Protein AF-A0A534SP54-F1 (afdb_monomer_lite)

Structure (mmCIF, N/CA/C/O backbone):
data_AF-A0A534SP54-F1
#
_entry.id   AF-A0A534SP54-F1
#
loop_
_atom_site.group_PDB
_atom_site.id
_atom_site.type_symbol
_atom_site.label_atom_id
_atom_site.label_alt_id
_atom_site.label_comp_id
_atom_site.label_asym_id
_atom_site.label_entity_id
_atom_site.label_seq_id
_atom_site.pdbx_PDB_ins_code
_atom_site.Cartn_x
_atom_site.Cartn_y
_atom_site.Cartn_z
_atom_site.occupancy
_atom_site.B_iso_or_equiv
_atom_site.auth_seq_id
_atom_site.auth_comp_id
_atom_site.auth_asym_id
_atom_site.auth_atom_id
_atom_site.pdbx_PDB_model_num
ATOM 1 N N . MET A 1 1 ? -19.232 12.982 3.681 1.00 62.34 1 MET A N 1
ATOM 2 C CA . MET A 1 1 ? -17.830 13.435 3.862 1.00 62.34 1 MET A CA 1
ATOM 3 C C . MET A 1 1 ? -16.837 12.289 3.754 1.00 62.34 1 MET A C 1
ATOM 5 O O . MET A 1 1 ? -15.851 12.483 3.060 1.00 62.34 1 MET A O 1
ATOM 9 N N . ARG A 1 2 ? -17.121 11.121 4.355 1.00 72.88 2 ARG A N 1
ATOM 10 C CA . ARG A 1 2 ? -16.328 9.881 4.264 1.00 72.88 2 ARG A CA 1
ATOM 11 C C . ARG A 1 2 ? -15.699 9.617 2.890 1.00 72.88 2 ARG A C 1
ATOM 13 O O . ARG A 1 2 ? -14.483 9.583 2.788 1.00 72.88 2 ARG A O 1
ATOM 20 N N . GLU A 1 3 ? -16.500 9.570 1.827 1.00 82.56 3 GLU A N 1
ATOM 21 C CA . GLU A 1 3 ? -16.033 9.290 0.452 1.00 82.56 3 GLU A CA 1
ATOM 22 C C . GLU A 1 3 ? -14.979 10.270 -0.099 1.00 82.56 3 GLU A C 1
ATOM 24 O O . GLU A 1 3 ? -14.291 9.952 -1.061 1.00 82.56 3 GLU A O 1
ATOM 29 N N . ARG 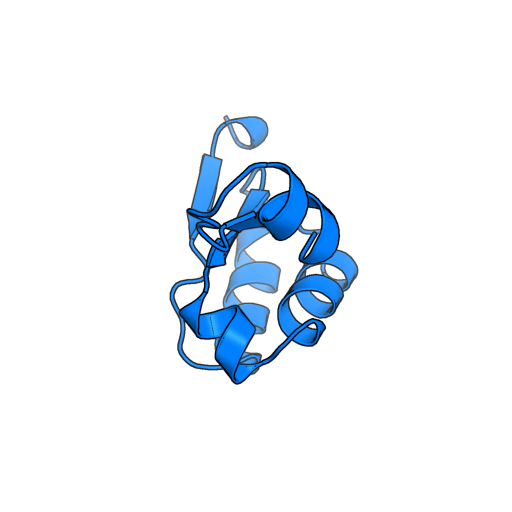A 1 4 ? -14.835 11.467 0.486 1.00 90.94 4 ARG A N 1
ATOM 30 C CA . ARG A 1 4 ? -13.871 12.483 0.031 1.00 90.94 4 ARG A CA 1
ATOM 31 C C . ARG A 1 4 ? -12.547 12.448 0.794 1.00 90.94 4 ARG A C 1
ATOM 33 O O . ARG A 1 4 ? -11.650 13.217 0.457 1.00 90.94 4 ARG A O 1
ATOM 40 N N . LEU A 1 5 ? -12.431 11.615 1.829 1.00 95.12 5 LEU A N 1
ATOM 41 C CA . LEU A 1 5 ? -11.237 11.530 2.662 1.00 95.12 5 LEU A CA 1
ATOM 42 C C . LEU A 1 5 ? -10.389 10.321 2.265 1.00 95.12 5 LEU A C 1
ATOM 44 O O . LEU A 1 5 ? -10.840 9.179 2.353 1.00 95.12 5 LEU A O 1
ATOM 48 N N . ILE A 1 6 ? -9.145 10.593 1.875 1.00 97.25 6 ILE A N 1
ATOM 49 C CA . ILE A 1 6 ? -8.120 9.581 1.622 1.00 97.25 6 ILE A CA 1
ATOM 50 C C . ILE A 1 6 ? -7.084 9.674 2.739 1.00 97.25 6 ILE A C 1
ATOM 52 O O . ILE A 1 6 ? -6.494 10.736 2.941 1.00 97.25 6 ILE A O 1
ATOM 56 N N . VAL A 1 7 ? -6.845 8.572 3.449 1.00 97.62 7 VAL A N 1
ATOM 57 C CA . VAL A 1 7 ? -5.834 8.508 4.514 1.00 97.62 7 VAL A CA 1
ATOM 58 C C . VAL A 1 7 ? -4.562 7.850 4.005 1.00 97.62 7 VAL A C 1
ATOM 60 O O . VAL A 1 7 ? -4.588 6.765 3.437 1.00 97.62 7 VAL A O 1
ATOM 63 N N . ALA A 1 8 ? -3.426 8.498 4.227 1.00 97.69 8 ALA A N 1
ATOM 64 C CA . ALA A 1 8 ? -2.118 7.940 3.926 1.00 97.69 8 ALA A CA 1
ATOM 65 C C . ALA A 1 8 ? -1.697 6.899 4.972 1.00 97.69 8 ALA A C 1
ATOM 67 O O . ALA A 1 8 ? -1.599 7.225 6.152 1.00 97.69 8 ALA A O 1
ATOM 68 N N . LEU A 1 9 ? -1.398 5.669 4.543 1.00 97.75 9 LEU A N 1
ATOM 69 C CA . LEU A 1 9 ? -0.756 4.653 5.385 1.00 97.75 9 LEU A CA 1
ATOM 70 C C . LEU A 1 9 ? 0.765 4.865 5.388 1.00 97.75 9 LEU A C 1
ATOM 72 O O . LEU A 1 9 ? 1.528 4.041 4.884 1.00 97.75 9 LEU A O 1
ATOM 76 N N . ASP A 1 10 ? 1.196 6.008 5.916 1.00 94.50 10 ASP A N 1
ATOM 77 C CA . ASP A 1 10 ? 2.609 6.380 6.026 1.00 94.50 10 ASP A CA 1
ATOM 78 C C . ASP A 1 10 ? 3.204 5.771 7.312 1.00 94.50 10 ASP A C 1
ATOM 80 O O . ASP A 1 10 ? 3.464 6.455 8.299 1.00 94.50 10 ASP A O 1
ATOM 84 N N . VAL A 1 11 ? 3.349 4.443 7.304 1.00 95.44 11 VAL A N 1
ATOM 85 C CA . VAL A 1 11 ? 3.877 3.624 8.407 1.00 95.44 11 VAL A CA 1
ATOM 86 C C . VAL A 1 11 ? 4.939 2.647 7.905 1.00 95.44 11 VAL A C 1
ATOM 88 O O . VAL A 1 11 ? 5.004 2.338 6.713 1.00 95.44 11 VAL A O 1
ATOM 91 N N . ASP A 1 12 ? 5.763 2.143 8.822 1.00 90.75 12 ASP A N 1
ATOM 92 C CA . ASP A 1 12 ? 6.966 1.382 8.472 1.00 90.75 12 ASP A CA 1
ATOM 93 C C . ASP A 1 12 ? 6.708 -0.109 8.244 1.00 90.75 12 ASP A C 1
ATOM 95 O O . ASP A 1 12 ? 7.516 -0.780 7.606 1.00 90.75 12 ASP A O 1
ATOM 99 N N . ASN A 1 13 ? 5.601 -0.649 8.762 1.00 93.56 13 ASN A N 1
ATOM 100 C CA . ASN A 1 13 ? 5.314 -2.078 8.687 1.00 93.56 13 ASN A CA 1
ATOM 101 C C . ASN A 1 13 ? 3.820 -2.403 8.554 1.00 93.56 13 ASN A C 1
ATOM 103 O O . ASN A 1 13 ? 2.935 -1.561 8.724 1.00 93.56 13 ASN A O 1
ATOM 107 N N . LEU A 1 14 ? 3.559 -3.674 8.246 1.00 96.38 14 LEU A N 1
ATOM 108 C CA . LEU A 1 14 ? 2.225 -4.191 7.966 1.00 96.38 14 LEU A CA 1
ATOM 109 C C . LEU A 1 14 ? 1.296 -4.188 9.192 1.00 96.38 14 LEU A C 1
ATOM 111 O O . LEU A 1 14 ? 0.103 -3.943 9.032 1.00 96.38 14 LEU A O 1
ATOM 115 N N . GLU A 1 15 ? 1.813 -4.415 10.403 1.00 97.31 15 GLU A N 1
ATOM 116 C CA . GLU A 1 15 ? 0.982 -4.424 11.619 1.00 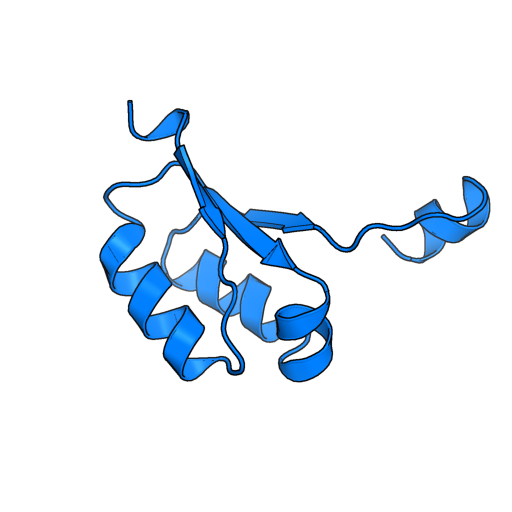97.31 15 GLU A CA 1
ATOM 117 C C . GLU A 1 15 ? 0.471 -3.019 11.960 1.00 97.31 15 GLU A C 1
ATOM 119 O O . GLU A 1 15 ? -0.715 -2.847 12.233 1.00 97.31 15 GLU A O 1
ATOM 124 N N . GLN A 1 16 ? 1.309 -1.987 11.833 1.00 97.25 16 GLN A N 1
ATOM 125 C CA . GLN A 1 16 ? 0.857 -0.600 11.996 1.00 97.25 16 GLN A CA 1
ATOM 126 C C . GLN A 1 16 ? -0.198 -0.220 10.948 1.00 97.25 16 GLN A C 1
ATOM 128 O O . GLN A 1 16 ? -1.193 0.431 11.269 1.00 97.25 16 GLN A O 1
ATOM 133 N N . ALA A 1 17 ? -0.005 -0.648 9.694 1.00 97.88 17 ALA A N 1
ATOM 134 C CA . ALA A 1 17 ? -0.970 -0.394 8.628 1.00 97.88 17 ALA A CA 1
ATOM 135 C C . ALA A 1 17 ? -2.316 -1.062 8.937 1.00 97.88 17 ALA A C 1
ATOM 137 O O . ALA A 1 17 ? -3.366 -0.440 8.802 1.00 97.88 17 ALA A O 1
ATOM 138 N N . LYS A 1 18 ? -2.284 -2.303 9.421 1.00 98.25 18 LYS A N 1
ATOM 139 C CA . LYS A 1 18 ? -3.463 -3.069 9.825 1.00 98.25 18 LYS A CA 1
ATOM 140 C C . LYS A 1 18 ? -4.256 -2.410 10.936 1.00 98.25 18 LYS A C 1
ATOM 142 O O . LYS A 1 18 ? -5.481 -2.336 10.828 1.00 98.25 18 LYS A O 1
ATOM 147 N N . ASP A 1 19 ? -3.588 -1.911 11.969 1.00 98.06 19 ASP A N 1
ATOM 148 C CA . ASP A 1 19 ? -4.272 -1.218 13.057 1.00 98.06 19 ASP A CA 1
ATOM 149 C C . ASP A 1 19 ? -4.969 0.057 12.570 1.00 98.06 19 ASP A C 1
ATOM 151 O O . ASP A 1 19 ? -6.131 0.288 12.914 1.00 98.06 19 ASP A O 1
ATOM 155 N N . LEU A 1 20 ? -4.312 0.834 11.703 1.00 98.00 20 LEU A N 1
ATOM 156 C CA . LEU A 1 20 ? -4.901 2.035 11.107 1.00 98.00 20 LEU A CA 1
ATOM 157 C C . LEU A 1 20 ? -6.085 1.718 10.196 1.00 98.00 20 LEU A C 1
ATOM 159 O O . LEU A 1 20 ? -7.124 2.368 10.306 1.00 98.00 20 LEU A O 1
ATOM 163 N N . VAL A 1 21 ? -5.958 0.721 9.316 1.00 98.06 21 VAL A N 1
ATOM 164 C CA . VAL A 1 21 ? -7.048 0.343 8.408 1.00 98.06 21 VAL A CA 1
ATOM 165 C C . VAL A 1 21 ? -8.251 -0.138 9.204 1.00 98.06 21 VAL A C 1
ATOM 167 O O . VAL A 1 21 ? -9.358 0.346 8.983 1.00 98.06 21 VAL A O 1
ATOM 170 N N . ARG A 1 22 ? -8.046 -1.028 10.180 1.00 97.94 22 ARG A N 1
ATOM 171 C CA . ARG A 1 22 ? -9.134 -1.538 11.021 1.00 97.94 22 ARG A CA 1
ATOM 172 C C . ARG A 1 22 ? -9.860 -0.416 11.764 1.00 97.94 22 ARG A C 1
ATOM 174 O O . ARG A 1 22 ? -11.077 -0.476 11.908 1.00 97.94 22 ARG A O 1
ATOM 181 N N . LEU A 1 23 ? -9.120 0.586 12.237 1.00 97.50 23 LEU A N 1
ATOM 182 C CA . LEU A 1 23 ? -9.687 1.722 12.956 1.00 97.50 23 LEU A CA 1
ATOM 183 C C . LEU A 1 23 ? -10.460 2.674 12.033 1.00 97.50 23 LEU A C 1
ATOM 185 O O . LEU A 1 23 ? -11.517 3.168 12.414 1.00 97.50 23 LEU A O 1
ATOM 189 N N . LEU A 1 24 ? -9.928 2.956 10.843 1.00 97.06 24 LEU A N 1
ATOM 190 C CA . LEU A 1 24 ? -10.384 4.073 10.013 1.00 97.06 24 LEU A CA 1
ATOM 191 C C . LEU A 1 24 ? -11.256 3.655 8.826 1.00 97.06 24 LEU A C 1
ATOM 193 O O . LEU A 1 24 ? -11.931 4.513 8.260 1.00 97.06 24 LEU A O 1
ATOM 197 N N . ALA A 1 25 ? -11.289 2.373 8.447 1.00 96.12 25 ALA A N 1
ATOM 198 C CA . ALA A 1 25 ? -12.087 1.896 7.315 1.00 96.12 25 ALA A CA 1
ATOM 199 C C . ALA A 1 25 ? -13.569 2.322 7.379 1.00 96.12 25 ALA A C 1
ATOM 201 O O . ALA A 1 25 ? -14.100 2.703 6.333 1.00 96.12 25 ALA A O 1
ATOM 202 N N . PRO A 1 26 ? -14.242 2.360 8.553 1.00 94.94 26 PRO A N 1
ATOM 203 C CA . PRO A 1 26 ? -15.620 2.851 8.666 1.00 94.94 26 PRO A CA 1
ATOM 204 C C . PRO A 1 26 ? -15.799 4.363 8.452 1.00 94.94 26 PRO A C 1
ATOM 20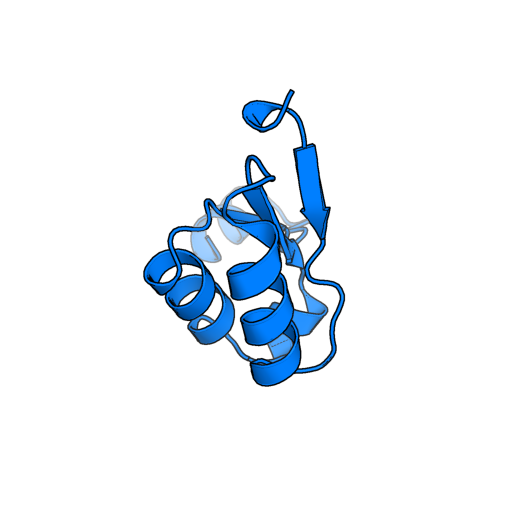6 O O . PRO A 1 26 ? -16.926 4.810 8.251 1.00 94.94 26 PRO A O 1
ATOM 209 N N . GLU A 1 27 ? -14.718 5.145 8.466 1.00 94.88 27 GLU A N 1
ATOM 210 C CA . GLU A 1 27 ? -14.751 6.614 8.514 1.00 94.88 27 GLU A CA 1
ATOM 211 C C . GLU A 1 27 ? -14.176 7.284 7.260 1.00 94.88 27 GLU A C 1
ATOM 213 O O . GLU A 1 27 ? -14.473 8.449 6.977 1.00 94.88 27 GLU A O 1
ATOM 218 N N . VAL A 1 28 ? -13.374 6.556 6.477 1.00 96.75 28 VAL A N 1
ATOM 219 C CA . VAL A 1 28 ? -12.654 7.095 5.313 1.00 96.75 28 VAL A CA 1
ATOM 220 C C . VAL A 1 28 ? -13.148 6.488 4.007 1.00 96.75 28 VAL A C 1
ATOM 222 O O . VAL A 1 28 ? -13.803 5.444 3.991 1.00 96.75 28 VAL A O 1
ATOM 225 N N . GLY A 1 29 ? -12.876 7.192 2.913 1.00 96.25 29 GLY A N 1
ATOM 226 C CA . GLY A 1 29 ? -13.222 6.762 1.568 1.00 96.25 29 GLY A CA 1
ATOM 227 C C . GLY A 1 29 ? -12.196 5.787 1.021 1.00 96.25 29 GLY A C 1
ATOM 228 O O . GLY A 1 29 ? -12.588 4.777 0.464 1.00 96.25 29 GLY A O 1
ATOM 229 N N . MET A 1 30 ? -10.899 6.074 1.191 1.00 97.56 30 MET A N 1
ATOM 230 C CA . MET A 1 30 ? -9.804 5.233 0.693 1.00 97.56 30 MET A CA 1
ATOM 231 C C . MET A 1 30 ? -8.548 5.348 1.564 1.00 97.56 30 MET A C 1
ATOM 233 O O . MET A 1 30 ? -8.348 6.333 2.279 1.00 97.56 30 MET A O 1
ATOM 237 N N . PHE A 1 31 ? -7.646 4.384 1.415 1.00 98.38 31 PHE A N 1
ATOM 238 C CA . PHE A 1 31 ? -6.295 4.415 1.956 1.00 98.38 31 PHE A CA 1
ATOM 239 C C . PHE A 1 31 ? -5.260 4.551 0.842 1.00 98.38 31 PHE A C 1
ATOM 241 O O . PHE A 1 31 ? -5.260 3.790 -0.124 1.00 98.38 31 PHE A O 1
ATOM 248 N N . LYS A 1 32 ? -4.332 5.495 0.992 1.00 98.38 32 LYS A N 1
ATOM 249 C CA . LYS A 1 32 ? -3.161 5.623 0.126 1.00 98.38 32 LYS A CA 1
ATOM 250 C C . LYS A 1 32 ? -2.043 4.721 0.638 1.00 98.38 32 LYS A C 1
ATOM 252 O O . LYS A 1 32 ? -1.486 4.984 1.705 1.00 98.38 32 LYS A O 1
ATOM 257 N N . ILE A 1 33 ? -1.640 3.744 -0.169 1.00 98.25 33 ILE A N 1
ATOM 258 C CA . ILE A 1 33 ? -0.435 2.937 0.058 1.00 98.25 33 ILE A CA 1
ATOM 259 C C . ILE A 1 33 ? 0.692 3.526 -0.790 1.00 98.25 33 ILE A C 1
ATOM 261 O O . ILE A 1 33 ? 0.619 3.528 -2.017 1.00 98.25 33 ILE A O 1
ATOM 265 N N . GLY A 1 34 ? 1.723 4.059 -0.135 1.00 97.06 34 GLY A N 1
ATOM 266 C CA . GLY A 1 34 ? 2.877 4.656 -0.808 1.00 97.06 34 GLY A CA 1
ATOM 267 C C . GLY A 1 34 ? 4.017 3.670 -1.073 1.00 97.06 34 GLY A C 1
ATOM 268 O O . GLY A 1 34 ? 4.064 2.578 -0.505 1.00 97.06 34 GLY A O 1
ATOM 269 N N . LYS A 1 35 ? 4.996 4.107 -1.881 1.00 94.94 35 LYS A N 1
ATOM 270 C CA . LYS A 1 35 ? 6.231 3.357 -2.190 1.00 94.94 35 LYS A CA 1
ATOM 271 C C . LYS A 1 35 ? 6.921 2.749 -0.969 1.00 94.94 35 LYS A C 1
ATOM 273 O O . LYS A 1 35 ? 7.392 1.628 -1.081 1.00 94.94 35 LYS A O 1
ATOM 278 N N . GLN A 1 36 ? 7.015 3.461 0.157 1.00 94.81 36 GLN A N 1
ATOM 279 C CA . GLN A 1 36 ? 7.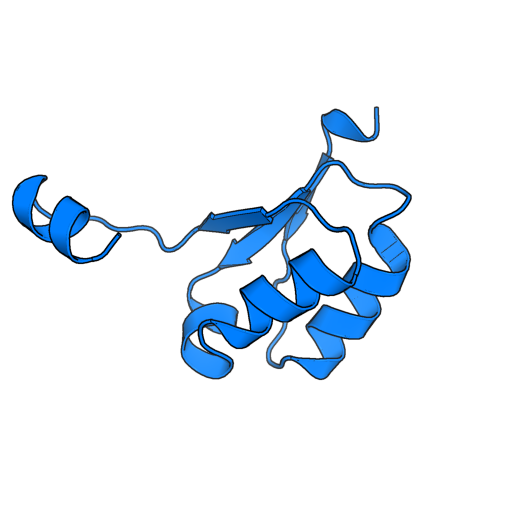743 2.988 1.343 1.00 94.81 36 GLN A CA 1
ATOM 280 C C . GLN A 1 36 ? 7.114 1.711 1.905 1.00 94.81 36 GLN A C 1
ATOM 282 O O . GLN A 1 36 ? 7.753 0.659 1.905 1.00 94.81 36 GLN A O 1
ATOM 287 N N . LEU A 1 37 ? 5.836 1.784 2.291 1.00 96.69 37 L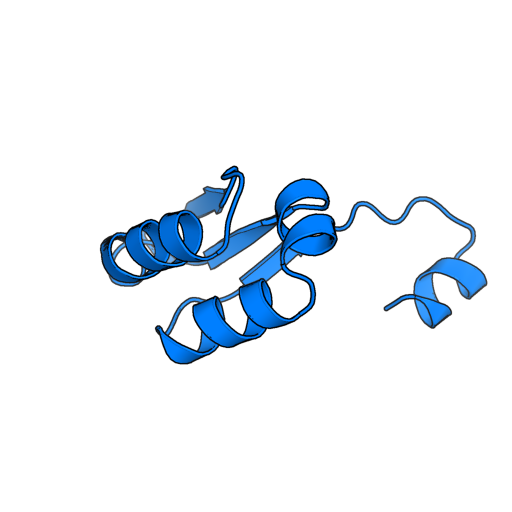EU A N 1
ATOM 288 C CA . LEU A 1 37 ? 5.093 0.635 2.800 1.00 96.69 37 LEU A CA 1
ATOM 289 C C . LEU A 1 37 ? 5.017 -0.489 1.757 1.00 96.69 37 LEU A C 1
ATOM 291 O O . LEU A 1 37 ? 5.200 -1.654 2.098 1.00 96.69 37 LEU A O 1
ATOM 295 N N . PHE A 1 38 ? 4.816 -0.153 0.478 1.00 96.56 38 PHE A N 1
ATOM 296 C CA . PHE A 1 38 ? 4.775 -1.154 -0.589 1.00 96.56 38 PHE A CA 1
ATOM 297 C C . PHE A 1 38 ? 6.131 -1.823 -0.839 1.00 96.56 38 PHE A C 1
ATOM 299 O O . PHE A 1 38 ? 6.181 -3.011 -1.110 1.00 96.56 38 PHE A O 1
ATOM 306 N N . THR A 1 39 ? 7.248 -1.107 -0.727 1.00 94.75 39 THR A N 1
ATOM 307 C CA . THR A 1 39 ? 8.585 -1.706 -0.878 1.00 94.75 39 THR A CA 1
ATOM 308 C C . THR A 1 39 ? 8.895 -2.636 0.291 1.00 94.75 39 THR A C 1
ATOM 310 O O . THR A 1 39 ? 9.501 -3.684 0.093 1.00 94.75 39 THR A O 1
ATOM 313 N N . HIS A 1 40 ? 8.456 -2.275 1.499 1.00 95.25 40 HIS A N 1
ATOM 314 C CA . HIS A 1 40 ? 8.700 -3.071 2.698 1.00 95.25 40 HIS A CA 1
ATOM 315 C C . HIS A 1 40 ? 7.801 -4.316 2.784 1.00 95.25 40 HIS A C 1
ATOM 317 O O . HIS A 1 40 ? 8.292 -5.425 2.965 1.00 95.25 40 HIS A O 1
ATOM 323 N N . ALA A 1 41 ? 6.483 -4.142 2.648 1.00 95.88 41 ALA A N 1
ATOM 324 C CA . ALA A 1 41 ? 5.488 -5.204 2.831 1.00 95.88 41 ALA A CA 1
ATOM 325 C C . ALA A 1 41 ? 5.012 -5.836 1.509 1.00 95.88 41 ALA A C 1
ATOM 327 O O . ALA A 1 41 ? 4.301 -6.847 1.501 1.00 95.88 41 ALA A O 1
ATOM 328 N N . GLY A 1 42 ? 5.369 -5.245 0.370 1.00 95.25 42 GLY A N 1
ATOM 329 C CA . GLY A 1 42 ? 4.937 -5.713 -0.938 1.00 95.25 42 GLY A CA 1
ATOM 330 C C . GLY A 1 42 ? 3.417 -5.654 -1.127 1.00 95.25 42 GLY A C 1
ATOM 331 O O . GLY A 1 42 ? 2.697 -4.914 -0.445 1.00 95.25 42 GLY A O 1
ATOM 332 N N . PRO A 1 43 ? 2.891 -6.517 -2.011 1.00 96.69 43 PRO A N 1
ATOM 333 C CA . PRO A 1 43 ? 1.456 -6.655 -2.242 1.00 96.69 43 PRO A CA 1
ATOM 334 C C . PRO A 1 43 ? 0.636 -7.077 -1.009 1.00 96.69 43 PRO A C 1
ATOM 336 O O . PRO A 1 43 ? -0.591 -7.045 -1.066 1.00 96.69 43 PRO A O 1
ATOM 339 N N . GLN A 1 44 ? 1.265 -7.490 0.102 1.00 97.75 44 GLN A N 1
ATOM 340 C CA . GLN A 1 44 ? 0.527 -7.824 1.326 1.00 97.75 44 GLN A CA 1
ATOM 341 C C . GLN A 1 44 ? -0.165 -6.603 1.935 1.00 97.75 44 GLN A C 1
ATOM 343 O O . GLN A 1 44 ? -1.272 -6.754 2.437 1.00 97.75 44 GLN A O 1
ATOM 348 N N . ALA A 1 45 ? 0.419 -5.403 1.833 1.00 97.81 45 ALA A N 1
ATOM 349 C CA . ALA A 1 45 ? -0.229 -4.177 2.311 1.00 97.81 45 ALA A CA 1
ATOM 350 C C . ALA A 1 45 ? -1.548 -3.896 1.572 1.00 97.81 45 ALA A C 1
ATOM 352 O O . ALA A 1 45 ? -2.531 -3.477 2.182 1.00 97.81 45 ALA A O 1
ATOM 353 N N . VAL A 1 46 ? -1.580 -4.178 0.264 1.00 98.06 46 VAL A N 1
ATOM 354 C CA . VAL A 1 46 ? -2.782 -4.048 -0.572 1.00 98.06 46 VAL A CA 1
ATOM 355 C C . VAL A 1 46 ? -3.830 -5.068 -0.137 1.00 98.06 46 VAL A C 1
ATOM 357 O O . VAL A 1 46 ? -4.930 -4.677 0.241 1.00 98.06 46 VAL A O 1
ATOM 360 N N . ARG A 1 47 ? -3.464 -6.359 -0.112 1.00 98.19 47 ARG A N 1
ATOM 361 C CA . ARG A 1 47 ? -4.382 -7.445 0.274 1.00 98.19 47 ARG A CA 1
ATOM 362 C C . ARG A 1 47 ? -4.986 -7.224 1.654 1.00 98.19 47 ARG A C 1
ATOM 364 O O . ARG A 1 47 ? -6.196 -7.264 1.799 1.00 98.19 47 ARG A O 1
ATOM 371 N N . LEU A 1 48 ? -4.151 -6.895 2.635 1.00 98.00 48 LEU A N 1
ATOM 372 C CA . LEU A 1 48 ? -4.600 -6.646 3.997 1.00 98.00 48 LEU A CA 1
ATOM 373 C C . LEU A 1 48 ? -5.590 -5.475 4.079 1.00 98.00 48 LEU A C 1
ATOM 375 O O . LEU A 1 48 ? -6.567 -5.547 4.819 1.00 98.00 48 LEU A O 1
ATOM 379 N N . THR A 1 49 ? -5.356 -4.403 3.319 1.00 97.94 49 THR A N 1
ATOM 380 C CA . THR A 1 49 ? -6.268 -3.252 3.313 1.00 97.94 49 THR A CA 1
ATOM 381 C C . THR A 1 49 ? -7.627 -3.628 2.716 1.00 97.94 49 THR A C 1
ATOM 383 O O . THR A 1 49 ? -8.663 -3.274 3.277 1.00 97.94 49 THR A O 1
ATOM 386 N N . GLN A 1 50 ? -7.617 -4.409 1.633 1.00 97.56 50 GLN A N 1
ATOM 387 C CA . GLN A 1 50 ? -8.811 -4.959 0.986 1.00 97.56 50 GLN A CA 1
ATOM 388 C C . GLN A 1 50 ? -9.587 -5.914 1.900 1.00 97.56 50 GLN A C 1
ATOM 390 O O . GLN A 1 50 ? -10.799 -5.766 2.046 1.00 97.56 50 GLN A O 1
ATOM 395 N N . ASP A 1 51 ? -8.896 -6.848 2.557 1.00 98.00 51 ASP A N 1
ATOM 396 C CA . ASP A 1 51 ? -9.499 -7.840 3.457 1.00 98.00 51 ASP A CA 1
ATOM 397 C C . ASP A 1 51 ? -10.189 -7.182 4.665 1.00 98.00 51 ASP A C 1
ATOM 399 O O . ASP A 1 51 ? -11.153 -7.715 5.212 1.00 98.00 51 ASP A O 1
ATOM 403 N N . LEU A 1 52 ? -9.721 -5.996 5.070 1.00 97.38 52 LEU A N 1
ATOM 404 C CA . LEU A 1 52 ? -10.317 -5.178 6.130 1.00 97.38 52 LEU A CA 1
ATOM 405 C C . LEU A 1 52 ? -11.407 -4.211 5.626 1.00 97.38 52 LEU A C 1
ATOM 407 O O . LEU A 1 52 ? -11.918 -3.409 6.408 1.00 97.38 52 LEU A O 1
ATOM 411 N N . GLY A 1 53 ? -11.779 -4.279 4.344 1.00 95.25 53 GLY A N 1
ATOM 412 C CA . GLY A 1 53 ? -12.849 -3.476 3.746 1.00 95.25 53 GLY A CA 1
ATOM 413 C C . GLY A 1 53 ? -12.453 -2.043 3.377 1.00 95.25 53 GLY A C 1
ATOM 414 O O . GLY A 1 53 ? -13.330 -1.201 3.193 1.00 95.25 53 GLY A O 1
ATOM 415 N N . GLY A 1 54 ? -11.154 -1.741 3.296 1.00 96.31 54 GLY A N 1
ATOM 416 C CA . GLY A 1 54 ? -10.651 -0.451 2.834 1.00 96.31 54 GLY A CA 1
ATOM 417 C C . GLY A 1 54 ? -10.487 -0.401 1.313 1.00 96.31 54 GLY A C 1
ATOM 418 O O . GLY A 1 54 ? -9.859 -1.276 0.719 1.00 96.31 54 GLY A O 1
ATOM 419 N N . GLU A 1 55 ? -10.986 0.662 0.684 1.00 96.94 55 GLU A N 1
ATOM 420 C CA . GLU A 1 55 ? -10.649 1.011 -0.703 1.00 96.94 55 GLU A CA 1
ATOM 421 C C . GLU A 1 55 ? -9.209 1.538 -0.797 1.00 96.94 55 GLU A C 1
ATOM 423 O O . GLU A 1 55 ? -8.687 2.124 0.156 1.00 96.94 55 GLU A O 1
ATOM 428 N N . ILE A 1 56 ? -8.552 1.353 -1.945 1.00 97.50 56 ILE A N 1
ATOM 429 C CA . ILE A 1 56 ? -7.094 1.524 -2.061 1.00 97.50 56 ILE A CA 1
ATOM 430 C C . ILE A 1 56 ? -6.724 2.488 -3.181 1.00 97.50 56 ILE A C 1
ATOM 432 O O . ILE A 1 56 ? -7.106 2.313 -4.335 1.00 97.50 56 ILE A O 1
ATOM 436 N N . PHE A 1 57 ? -5.883 3.465 -2.850 1.00 97.31 57 PHE A N 1
ATOM 437 C CA . PHE A 1 57 ? -5.121 4.256 -3.805 1.00 97.31 57 PHE A CA 1
ATOM 438 C C . PHE A 1 57 ? -3.645 3.845 -3.729 1.00 97.31 57 PHE A C 1
ATOM 440 O O . PHE A 1 57 ? -2.929 4.179 -2.782 1.00 97.31 57 PHE A O 1
ATOM 447 N N . LEU A 1 58 ? -3.179 3.088 -4.721 1.00 97.00 58 LEU A N 1
ATOM 448 C CA . LEU A 1 58 ? -1.799 2.616 -4.774 1.00 97.00 58 LEU A CA 1
ATOM 449 C C . LEU A 1 58 ? -0.894 3.678 -5.428 1.00 97.00 58 LEU A C 1
ATOM 451 O O . LEU A 1 58 ? -0.822 3.802 -6.647 1.00 97.00 58 LEU A O 1
ATOM 455 N N . ASP A 1 59 ? -0.202 4.460 -4.601 1.00 97.00 59 ASP A N 1
ATOM 456 C CA . ASP A 1 59 ? 0.591 5.624 -5.008 1.00 97.00 59 ASP A CA 1
ATOM 457 C C . ASP A 1 59 ? 2.088 5.277 -5.094 1.00 97.00 59 ASP A C 1
ATOM 459 O O . ASP A 1 59 ? 2.919 5.646 -4.251 1.00 97.00 59 ASP A O 1
ATOM 463 N N . LEU A 1 60 ? 2.427 4.534 -6.153 1.00 95.44 60 LEU A N 1
ATOM 464 C CA . LEU A 1 60 ? 3.793 4.099 -6.457 1.00 95.44 60 LEU A CA 1
ATOM 465 C C . LEU A 1 60 ? 4.566 5.076 -7.332 1.00 95.44 60 LEU A C 1
ATOM 467 O O . LEU A 1 60 ? 5.636 4.704 -7.796 1.00 95.44 60 LEU A O 1
ATOM 471 N N . LYS A 1 61 ? 4.075 6.303 -7.561 1.00 93.38 61 LYS A N 1
ATOM 472 C CA . LYS A 1 61 ? 4.788 7.392 -8.265 1.00 93.38 61 LYS A CA 1
ATOM 473 C C . LYS A 1 61 ? 5.685 6.889 -9.407 1.00 93.38 61 LYS A C 1
ATOM 475 O O . LYS A 1 61 ? 6.913 7.042 -9.348 1.00 93.38 61 LYS A O 1
ATOM 480 N N . PHE A 1 62 ? 5.099 6.188 -10.377 1.00 93.50 62 PHE A N 1
ATOM 481 C CA . PHE A 1 62 ? 5.828 5.746 -11.561 1.00 93.50 62 PHE A CA 1
ATOM 482 C C . PHE A 1 62 ? 6.084 6.959 -12.460 1.00 93.50 62 PHE A C 1
ATOM 484 O O . PHE A 1 62 ? 5.150 7.646 -12.866 1.00 93.50 62 PHE A O 1
ATOM 491 N N . HIS A 1 63 ? 7.357 7.236 -12.735 1.00 92.31 63 HIS A N 1
ATOM 492 C CA . HIS A 1 63 ? 7.809 8.397 -13.505 1.00 92.31 63 HIS A CA 1
ATOM 493 C C . HIS A 1 63 ? 8.765 7.936 -14.611 1.00 92.31 63 HIS A C 1
ATOM 495 O O . HIS A 1 63 ? 9.953 8.240 -14.581 1.00 92.31 63 HIS A O 1
ATOM 501 N N . ASP A 1 64 ? 8.242 7.152 -15.551 1.00 94.00 64 ASP A N 1
ATOM 502 C CA . ASP A 1 64 ? 8.994 6.579 -16.674 1.00 94.00 64 ASP A CA 1
ATOM 503 C C . ASP A 1 64 ? 8.217 6.791 -17.989 1.00 94.00 64 ASP A C 1
ATOM 505 O O . ASP A 1 64 ? 7.098 7.314 -17.982 1.00 94.00 64 ASP A O 1
ATOM 509 N N . ILE A 1 65 ? 8.787 6.397 -19.130 1.00 96.44 65 ILE A N 1
ATOM 510 C CA . ILE A 1 65 ? 8.089 6.430 -20.417 1.00 96.44 65 ILE A CA 1
ATOM 511 C C . ILE A 1 65 ? 6.830 5.544 -20.367 1.00 96.44 65 ILE A C 1
ATOM 513 O O . ILE A 1 65 ? 6.833 4.513 -19.685 1.00 96.44 65 ILE A O 1
ATOM 517 N N . PRO A 1 66 ? 5.764 5.868 -21.128 1.00 95.31 66 PRO A N 1
ATOM 518 C CA . PRO A 1 66 ? 4.477 5.176 -21.016 1.00 95.31 66 PRO A CA 1
ATOM 519 C C . PRO A 1 66 ? 4.567 3.647 -21.114 1.00 95.31 66 PRO A C 1
ATOM 521 O O . PRO A 1 66 ? 3.929 2.936 -20.345 1.00 95.31 66 PRO A O 1
ATOM 524 N N . ASN A 1 67 ? 5.408 3.132 -22.017 1.00 97.00 67 ASN A N 1
ATOM 525 C CA . ASN A 1 67 ? 5.593 1.693 -22.207 1.00 97.00 67 ASN A CA 1
ATOM 526 C C . ASN A 1 67 ? 6.241 0.995 -20.997 1.00 97.00 67 ASN A C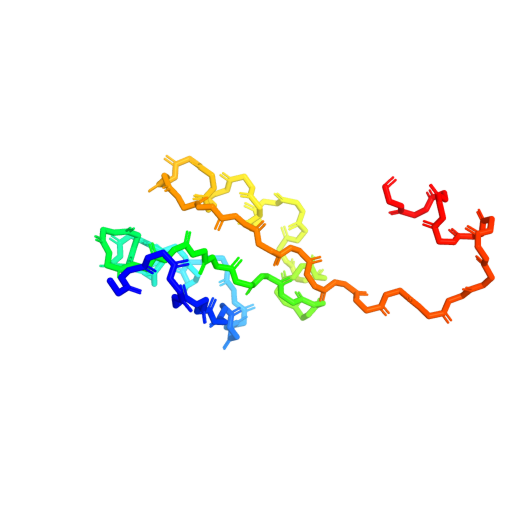 1
ATOM 528 O O . ASN A 1 67 ? 5.924 -0.158 -20.721 1.00 97.00 67 ASN A O 1
ATOM 532 N N . THR A 1 68 ? 7.147 1.664 -20.281 1.00 95.62 68 THR A N 1
ATOM 533 C CA . THR A 1 68 ? 7.776 1.106 -19.074 1.00 95.62 68 THR A CA 1
ATOM 534 C C . THR A 1 68 ? 6.803 1.139 -17.901 1.00 95.62 68 THR A C 1
ATOM 536 O O . THR A 1 68 ? 6.659 0.136 -17.208 1.00 95.62 68 THR A O 1
ATOM 539 N N . VAL A 1 69 ? 6.073 2.248 -17.726 1.00 94.25 69 VAL A N 1
ATOM 540 C CA . VAL A 1 69 ? 5.038 2.371 -16.684 1.00 94.25 69 VAL A CA 1
ATOM 541 C C . VAL A 1 69 ? 3.955 1.305 -16.858 1.00 94.25 69 VAL A C 1
ATOM 543 O O . VAL A 1 69 ? 3.606 0.637 -15.891 1.00 94.25 69 VAL A O 1
ATOM 546 N N . ALA A 1 70 ? 3.482 1.079 -18.087 1.00 92.94 70 ALA A N 1
ATOM 547 C CA . ALA A 1 70 ? 2.457 0.074 -18.374 1.00 92.94 70 ALA A CA 1
ATOM 548 C C . ALA A 1 70 ? 2.897 -1.367 -18.059 1.00 92.94 70 ALA A C 1
ATOM 550 O O . ALA A 1 70 ? 2.055 -2.202 -17.760 1.00 92.94 70 ALA A O 1
ATOM 551 N N . LYS A 1 71 ? 4.200 -1.669 -18.124 1.00 94.19 71 LYS A N 1
ATOM 552 C CA . LYS A 1 71 ? 4.744 -2.993 -17.771 1.00 94.19 71 LYS A CA 1
ATOM 553 C C . LYS A 1 71 ? 4.944 -3.189 -16.267 1.00 94.19 71 LYS A C 1
ATOM 555 O O . LYS A 1 71 ? 5.127 -4.322 -15.836 1.00 94.19 71 LYS A O 1
ATOM 560 N N . ALA A 1 72 ? 4.994 -2.100 -15.502 1.00 87.56 72 ALA A N 1
ATOM 561 C CA . ALA A 1 72 ? 5.176 -2.123 -14.053 1.00 87.56 72 ALA A CA 1
ATOM 562 C C . ALA A 1 72 ? 3.845 -2.132 -13.279 1.00 87.56 72 ALA A C 1
ATOM 564 O O . ALA A 1 72 ? 3.859 -2.409 -12.078 1.00 87.56 72 ALA A O 1
ATOM 565 N N . ALA A 1 73 ? 2.745 -1.782 -13.954 1.00 74.25 73 ALA A N 1
ATOM 566 C CA . ALA A 1 73 ? 1.389 -1.711 -13.414 1.00 74.25 73 ALA A CA 1
ATOM 567 C C . ALA A 1 73 ? 0.660 -3.063 -13.450 1.00 74.25 73 ALA A C 1
ATOM 569 O O . ALA A 1 73 ? 0.947 -3.875 -14.359 1.00 74.25 73 ALA A O 1
#

Sequence (73 aa):
MRERLIVALDVDNLEQAKDLVRLLAPEVGMFKIGKQLFTHAGPQAVRLTQDLGGEIFLDLKFHDIPNTVAKAA

Foldseek 3Di:
DQLVAEAEPPDQEQVSLLVCLLVCLVRHNAYEDEPRHCVRVNCVSVVSSVVSNHHYDDHDPDDDPPVVVVVVD

Secondary structure (DSSP, 8-state):
-GGG-EEE---SSHHHHHHHHHHHTTT-SEEEEEHHHHHHHTHHHHHHHHHTT--EEEE----S-HHHHHHH-

Radius of gyration: 12.75 Å; chains: 1; bounding box: 27×21×35 Å

pLDDT: mean 94.87, std 5.88, range [62.34, 98.38]